Protein AF-A0A2X3L2Z0-F1 (afdb_monomer_lite)

Foldseek 3Di:
DQDPDPPDDGALPPPDPRVDDDPPPPCVPDPDDWDAQPDVVFHDLASAATPVNPDGTCPVVVCVVVVHQEDEFAEPALLTNRLNNLLVSLVVRGAYEYALQRHHHPCPDPCSNVVSVVVSVVSPYHYDHPVRVVVD

Radius of gyration: 15.12 Å; chains: 1; bounding box: 40×34×44 Å

Sequence (136 aa):
MDWHKPGGPDHCVQNSEGAKLHPLLKASGIDKIVYKGQNPAIDSYSAFFDNGHRQQTELDAWLHEQGIRSLVVLGLATDFCVKFTVLDALKLGYEVTVITDGCRGVNLRPQSSLEAFQEMAVEGATLMTFADFTCQ

InterPro domains:
  IPR000868 Isochorismatase-like domain [PF00857] (9-131)
  IPR036380 Isochorismatase-like superfamily [G3DSA:3.40.50.850] (2-134)
  IPR036380 Isochorismatase-like superfamily [SSF52499] (2-134)
  IPR052347 Isochorismatase Family Nicotinamidases [PTHR11080] (9-132)

Organism: NCBI:txid158822

Secondary structure (DSSP, 8-state):
-----TTPPP-S-TTSGGGSPPTTS-GGG-S--------TTS---SSSB-TTS--B-SHHHHHHHTT--EEEEEEE-IIIIIHHHHHHHHHTT-EEEEEEEEEE---SSTTHHHHHHHHHHHTTPEEE-HHHHHT-

pLDDT: mean 93.28, std 11.43, range [41.34, 98.94]

Structure (mmCIF, N/CA/C/O backbone):
data_AF-A0A2X3L2Z0-F1
#
_entry.id   AF-A0A2X3L2Z0-F1
#
loop_
_atom_site.group_PDB
_atom_site.id
_atom_site.type_symbol
_atom_site.label_atom_id
_atom_site.label_alt_id
_atom_site.label_comp_id
_atom_site.label_asym_id
_atom_site.label_entity_id
_atom_site.label_seq_id
_atom_site.pdbx_PDB_ins_code
_atom_site.Cartn_x
_atom_site.Cartn_y
_atom_site.Cartn_z
_atom_site.occupancy
_atom_site.B_iso_or_equiv
_atom_site.auth_seq_id
_atom_site.auth_comp_id
_atom_site.auth_asym_id
_atom_site.auth_atom_id
_atom_site.pdbx_PDB_model_num
ATOM 1 N N . MET A 1 1 ? 0.938 -9.178 -14.486 1.00 49.34 1 MET A N 1
ATOM 2 C CA . MET A 1 1 ? 1.669 -7.944 -14.776 1.00 49.34 1 MET A CA 1
ATOM 3 C C . MET A 1 1 ? 2.759 -8.289 -15.773 1.00 49.34 1 MET A C 1
ATOM 5 O O . MET A 1 1 ? 3.533 -9.181 -15.469 1.00 49.34 1 MET A O 1
ATOM 9 N N . ASP A 1 2 ? 2.808 -7.639 -16.933 1.00 41.34 2 ASP A N 1
ATOM 10 C CA . ASP A 1 2 ? 3.988 -7.694 -17.809 1.00 41.34 2 ASP A CA 1
ATOM 11 C C . ASP A 1 2 ? 4.785 -6.418 -17.562 1.00 41.34 2 ASP A C 1
ATOM 13 O O . ASP A 1 2 ? 4.578 -5.381 -18.189 1.00 41.34 2 ASP A O 1
ATOM 17 N N . TRP A 1 3 ? 5.650 -6.472 -16.557 1.00 46.50 3 TRP A N 1
ATOM 18 C CA . TRP A 1 3 ? 6.509 -5.360 -16.183 1.00 46.50 3 TRP A CA 1
ATOM 19 C C . TRP A 1 3 ? 7.668 -5.210 -17.173 1.00 46.50 3 TRP A C 1
ATOM 21 O O . TRP A 1 3 ? 8.753 -5.723 -16.948 1.00 46.50 3 TRP A O 1
ATOM 31 N N . HIS A 1 4 ? 7.470 -4.440 -18.243 1.00 46.62 4 HIS A N 1
ATOM 32 C CA . HIS A 1 4 ? 8.555 -3.994 -19.125 1.00 46.62 4 HIS A CA 1
ATOM 33 C C . HIS A 1 4 ? 9.040 -2.585 -18.741 1.00 46.62 4 HIS A C 1
ATOM 35 O O . HIS A 1 4 ? 8.990 -1.652 -19.544 1.00 46.62 4 HIS A O 1
ATOM 41 N N . LYS A 1 5 ? 9.550 -2.395 -17.513 1.00 51.28 5 LYS A N 1
ATOM 42 C CA . LYS A 1 5 ? 10.495 -1.280 -17.312 1.00 51.28 5 LYS A CA 1
ATOM 43 C C . LYS A 1 5 ? 11.787 -1.648 -18.041 1.00 51.28 5 LYS A C 1
ATOM 45 O O . LYS A 1 5 ? 12.258 -2.770 -17.853 1.00 51.28 5 LYS A O 1
ATOM 50 N N . PRO A 1 6 ? 12.430 -0.730 -18.778 1.00 44.69 6 PRO A N 1
ATOM 51 C CA . PRO A 1 6 ? 13.801 -0.956 -19.212 1.00 44.69 6 PRO A CA 1
ATOM 52 C C . PRO A 1 6 ? 14.679 -1.214 -17.972 1.00 44.69 6 PRO A C 1
ATOM 54 O O . PRO A 1 6 ? 14.912 -0.302 -17.179 1.00 44.69 6 PRO A O 1
ATOM 57 N N . GLY A 1 7 ? 15.115 -2.464 -17.776 1.00 61.03 7 GLY A N 1
ATOM 58 C CA . GLY A 1 7 ? 16.117 -2.852 -16.774 1.00 61.03 7 GLY A CA 1
ATOM 59 C C . GLY A 1 7 ? 15.639 -3.555 -15.492 1.00 61.03 7 GLY A C 1
ATOM 60 O O . GLY A 1 7 ? 16.485 -3.836 -14.648 1.00 61.03 7 GLY A O 1
ATOM 61 N N . GLY A 1 8 ? 14.346 -3.855 -15.312 1.00 66.88 8 GLY A N 1
ATOM 62 C CA . GLY A 1 8 ? 13.856 -4.694 -14.197 1.00 66.88 8 GLY A CA 1
ATOM 63 C C . GLY A 1 8 ? 13.513 -6.124 -14.647 1.00 66.88 8 GLY A C 1
ATOM 64 O O . GLY A 1 8 ? 13.214 -6.304 -15.825 1.00 66.88 8 GLY A O 1
ATOM 65 N N . PRO A 1 9 ? 13.550 -7.143 -13.764 1.00 83.38 9 PRO A N 1
ATOM 66 C CA . PRO A 1 9 ? 13.111 -8.489 -14.121 1.00 83.38 9 PRO A CA 1
ATOM 67 C C . PRO A 1 9 ? 11.582 -8.577 -14.210 1.00 83.38 9 PRO A C 1
ATOM 69 O O . PRO A 1 9 ? 10.863 -7.887 -13.473 1.00 83.38 9 PRO A O 1
ATOM 72 N N . ASP A 1 10 ? 11.099 -9.493 -15.047 1.00 87.75 10 ASP A N 1
ATOM 73 C CA . ASP A 1 10 ? 9.691 -9.881 -15.073 1.00 87.75 10 ASP A CA 1
ATOM 74 C C . ASP A 1 10 ? 9.242 -10.336 -13.681 1.00 87.75 10 ASP A C 1
ATOM 76 O O . ASP A 1 10 ? 9.918 -11.117 -13.003 1.00 87.75 10 ASP A O 1
ATOM 80 N N . HIS A 1 11 ? 8.084 -9.851 -13.240 1.00 88.38 11 HIS A N 1
ATOM 81 C CA . HIS A 1 11 ? 7.523 -10.214 -11.946 1.00 88.38 11 HIS A CA 1
ATOM 82 C C . HIS A 1 11 ? 6.001 -10.154 -11.959 1.00 88.38 11 HIS A C 1
ATOM 84 O O . HIS A 1 11 ? 5.391 -9.337 -12.646 1.00 88.38 11 HIS A O 1
ATOM 90 N N . CYS A 1 12 ? 5.382 -11.030 -11.161 1.00 92.38 12 CYS A N 1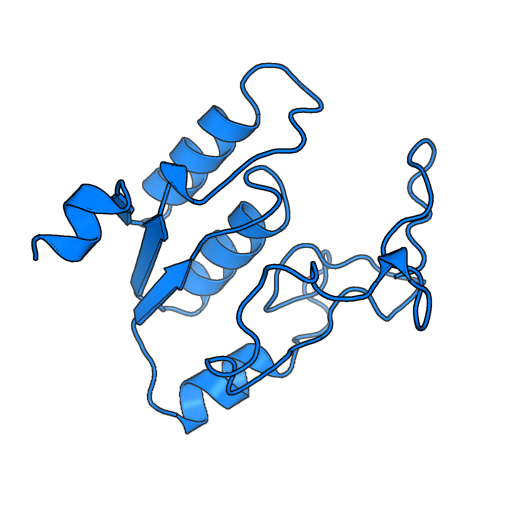
ATOM 91 C CA . CYS A 1 12 ? 3.927 -11.147 -11.053 1.00 92.38 12 CYS A CA 1
ATOM 92 C C . CYS A 1 12 ? 3.224 -11.317 -12.417 1.00 92.38 12 CYS A C 1
ATOM 94 O O . CYS A 1 12 ? 2.117 -10.802 -12.620 1.00 92.38 12 CYS A O 1
ATOM 96 N N . VAL A 1 13 ? 3.858 -12.030 -13.356 1.00 92.69 13 VAL A N 1
ATOM 97 C CA . VAL A 1 13 ? 3.292 -12.360 -14.676 1.00 92.69 13 VAL A CA 1
ATOM 98 C C . VAL A 1 13 ? 1.966 -13.089 -14.493 1.00 92.69 13 VAL A C 1
ATOM 100 O O . VAL A 1 13 ? 1.848 -13.958 -13.626 1.00 92.69 13 VAL A O 1
ATOM 103 N N . GLN A 1 14 ? 0.944 -12.705 -15.262 1.00 90.38 14 GLN A N 1
ATOM 104 C CA . GLN A 1 14 ? -0.403 -13.256 -15.084 1.00 90.38 14 GLN A CA 1
ATOM 105 C C . GLN A 1 14 ? -0.377 -14.788 -15.184 1.00 90.38 14 GLN A C 1
ATOM 107 O O . GLN A 1 14 ? 0.287 -15.346 -16.052 1.00 90.38 14 GLN A O 1
ATOM 112 N N . ASN A 1 15 ? -1.091 -15.463 -14.278 1.00 91.62 15 ASN A N 1
ATOM 113 C CA . ASN A 1 15 ? -1.176 -16.928 -14.199 1.00 91.62 15 ASN A CA 1
ATOM 114 C C . ASN A 1 15 ? 0.157 -17.664 -13.936 1.00 91.62 15 ASN A C 1
ATOM 116 O O . ASN A 1 15 ? 0.213 -18.884 -14.070 1.00 91.62 15 ASN A O 1
ATOM 120 N N . SER A 1 16 ? 1.219 -16.958 -13.534 1.00 94.94 16 SER A N 1
ATOM 121 C CA . SER A 1 16 ? 2.490 -17.570 -13.126 1.00 94.94 16 SER A CA 1
ATOM 122 C C . SER A 1 16 ? 2.536 -17.869 -11.622 1.00 94.94 16 SER A C 1
ATOM 124 O O . SER A 1 16 ? 1.816 -17.257 -10.830 1.00 94.94 16 SER A O 1
ATOM 126 N N . GLU A 1 17 ? 3.444 -18.757 -11.197 1.00 94.38 17 GLU A N 1
ATOM 127 C CA . GLU A 1 17 ? 3.732 -18.976 -9.768 1.00 94.38 17 GLU A CA 1
ATOM 128 C C . GLU A 1 17 ? 4.118 -17.673 -9.053 1.00 94.38 17 GLU A C 1
ATOM 130 O O . GLU A 1 17 ? 3.670 -17.424 -7.937 1.00 94.38 17 GLU A O 1
ATOM 135 N N . GLY A 1 18 ? 4.881 -16.799 -9.721 1.00 92.50 18 GLY A N 1
ATOM 136 C CA . GLY A 1 18 ? 5.322 -15.518 -9.166 1.00 92.50 18 GLY A CA 1
ATOM 137 C C . GLY A 1 18 ? 4.206 -14.487 -8.960 1.00 92.50 18 GLY A C 1
ATOM 138 O O . GLY A 1 18 ? 4.464 -13.451 -8.357 1.00 92.50 18 GLY A O 1
ATOM 139 N N . ALA A 1 19 ? 2.989 -14.738 -9.455 1.00 94.56 19 ALA A N 1
ATOM 140 C CA . ALA A 1 19 ? 1.819 -13.888 -9.222 1.00 94.56 19 ALA A CA 1
ATOM 141 C C . ALA A 1 19 ? 0.916 -14.378 -8.081 1.00 94.56 19 ALA A C 1
ATOM 143 O O . ALA A 1 19 ? -0.041 -13.689 -7.723 1.00 94.56 19 ALA A O 1
ATOM 144 N N . LYS A 1 20 ? 1.178 -15.562 -7.517 1.00 95.38 20 LYS A N 1
ATOM 145 C CA . LYS A 1 20 ? 0.393 -16.083 -6.395 1.00 95.38 20 LYS A CA 1
ATOM 146 C C . LYS A 1 20 ? 0.726 -15.324 -5.112 1.00 95.38 20 LYS A C 1
ATOM 148 O O . LYS A 1 20 ? 1.857 -14.892 -4.897 1.00 95.38 20 LYS A O 1
ATOM 153 N N . LEU A 1 21 ? -0.263 -15.211 -4.226 1.00 95.69 21 LEU A N 1
ATOM 154 C CA . LEU A 1 21 ? -0.030 -14.750 -2.859 1.00 95.69 21 LEU A CA 1
ATOM 155 C C . LEU A 1 21 ? 0.949 -15.699 -2.156 1.00 95.69 21 LEU A C 1
ATOM 157 O O . LEU A 1 21 ? 0.923 -16.911 -2.378 1.00 95.69 21 LEU A O 1
ATOM 161 N N . HIS A 1 22 ? 1.812 -15.147 -1.301 1.00 95.62 22 HIS A N 1
ATOM 162 C CA . HIS A 1 22 ? 2.792 -15.944 -0.569 1.00 95.62 22 HIS A CA 1
ATOM 163 C C . HIS A 1 22 ? 2.083 -17.027 0.271 1.00 95.62 22 HIS A C 1
ATOM 165 O O . HIS A 1 22 ? 1.124 -16.699 0.969 1.00 95.62 22 HIS A O 1
ATOM 171 N N . PRO A 1 23 ? 2.549 -18.292 0.288 1.00 94.88 23 PRO A N 1
ATOM 172 C CA . PRO A 1 23 ? 1.822 -19.410 0.907 1.00 94.88 23 PRO A CA 1
ATOM 173 C C . PRO A 1 23 ? 1.623 -19.286 2.426 1.00 94.88 23 PRO A C 1
ATOM 175 O O . PRO A 1 23 ? 0.764 -19.955 2.990 1.00 94.88 23 PRO A O 1
ATOM 178 N N . LEU A 1 24 ? 2.407 -18.436 3.098 1.00 96.00 24 LEU A N 1
ATOM 179 C CA . LEU A 1 24 ? 2.238 -18.142 4.529 1.00 96.00 24 LEU A CA 1
ATOM 180 C C . LEU A 1 24 ? 1.185 -17.061 4.822 1.00 96.00 24 LEU A C 1
ATOM 182 O O . LEU A 1 24 ? 0.850 -16.845 5.987 1.00 96.00 24 LEU A O 1
ATOM 186 N N . LEU A 1 25 ? 0.666 -16.370 3.802 1.00 95.00 25 LEU A N 1
ATOM 187 C CA . LEU A 1 25 ? -0.436 -15.433 3.984 1.00 95.00 25 LEU A CA 1
ATOM 188 C C . LEU A 1 25 ? -1.715 -16.223 4.281 1.00 95.00 25 LEU A C 1
ATOM 190 O O . LEU A 1 25 ? -2.132 -17.079 3.501 1.00 95.00 25 LEU A O 1
ATOM 194 N N . LYS A 1 26 ? -2.359 -15.929 5.412 1.00 93.94 26 LYS A N 1
ATOM 195 C CA . LYS A 1 26 ? -3.617 -16.575 5.800 1.00 93.94 26 LYS A CA 1
ATOM 196 C C . LYS A 1 26 ? -4.769 -16.042 4.945 1.00 93.94 26 LYS A C 1
ATOM 198 O O . LYS A 1 26 ? -5.394 -15.047 5.291 1.00 93.94 26 LYS A O 1
ATOM 203 N N . ALA A 1 27 ? -5.065 -16.731 3.846 1.00 89.75 27 ALA A N 1
ATOM 204 C CA . ALA A 1 27 ? -6.087 -16.310 2.886 1.00 89.75 27 ALA A CA 1
ATOM 205 C C . ALA A 1 27 ? -7.525 -16.300 3.442 1.00 89.75 27 ALA A C 1
ATOM 207 O O . ALA A 1 27 ? -8.391 -15.650 2.873 1.00 89.75 27 ALA A O 1
ATOM 208 N N . SER A 1 28 ? -7.789 -16.983 4.561 1.00 93.75 28 SER A N 1
ATOM 209 C CA . SER A 1 28 ? -9.126 -17.069 5.168 1.00 93.75 28 SER A CA 1
ATOM 210 C C . SER A 1 28 ? -9.684 -15.734 5.670 1.00 93.75 28 SER A C 1
ATOM 212 O O . SER A 1 28 ? -10.874 -15.657 5.936 1.00 93.75 28 SER A O 1
ATOM 214 N N . GLY A 1 29 ? -8.833 -14.721 5.859 1.00 92.44 29 GLY A N 1
ATOM 215 C CA . GLY A 1 29 ? -9.239 -13.372 6.265 1.00 92.44 29 GLY A CA 1
ATOM 216 C C . GLY A 1 29 ? -9.340 -12.380 5.105 1.00 92.44 29 GLY A C 1
ATOM 217 O O . GLY A 1 29 ? -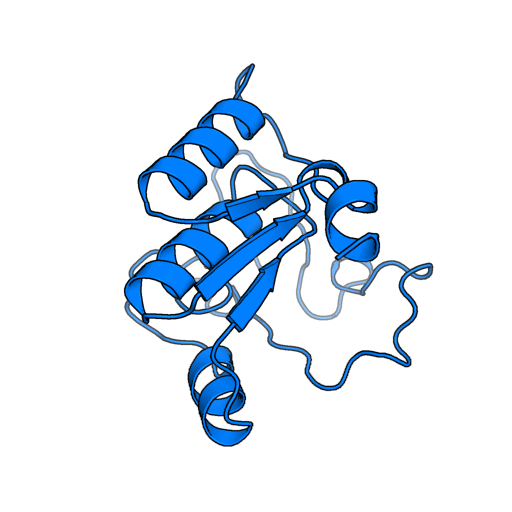9.324 -11.182 5.353 1.00 92.44 29 GLY A O 1
ATOM 218 N N . ILE A 1 30 ? -9.339 -12.853 3.854 1.00 96.81 30 ILE A N 1
ATOM 219 C CA . ILE A 1 30 ? -9.407 -12.001 2.662 1.00 96.81 30 ILE A CA 1
ATOM 220 C C . ILE A 1 30 ? -10.829 -12.038 2.103 1.00 96.81 30 ILE A C 1
ATOM 222 O O . ILE A 1 30 ? -11.238 -13.044 1.527 1.00 96.81 30 ILE A O 1
ATOM 226 N N . ASP A 1 31 ? -11.545 -10.920 2.205 1.00 96.94 31 ASP A N 1
ATOM 227 C CA . ASP A 1 31 ? -12.883 -10.769 1.614 1.00 96.94 31 ASP A CA 1
ATOM 228 C C . ASP A 1 31 ? -12.830 -10.406 0.124 1.00 96.94 31 ASP A C 1
ATOM 230 O O . ASP A 1 31 ? -13.689 -10.802 -0.667 1.00 96.94 31 ASP A O 1
ATOM 234 N N . LYS A 1 32 ? -11.803 -9.648 -0.281 1.00 97.12 32 LYS A N 1
ATOM 235 C CA . LYS A 1 32 ? -11.658 -9.127 -1.641 1.00 97.12 32 LYS A CA 1
ATOM 236 C C . LYS A 1 32 ? -10.202 -9.157 -2.091 1.00 97.12 32 LYS A C 1
ATOM 238 O O . LYS A 1 32 ? -9.300 -8.721 -1.382 1.00 97.12 32 LYS A O 1
ATOM 243 N N . ILE A 1 33 ? -9.994 -9.631 -3.318 1.00 97.12 33 ILE A N 1
ATOM 244 C CA . ILE A 1 33 ? -8.741 -9.486 -4.060 1.00 97.12 33 ILE A CA 1
ATOM 245 C C . ILE A 1 33 ? -9.010 -8.524 -5.213 1.00 97.12 33 ILE A C 1
ATOM 247 O O . ILE A 1 33 ? -9.949 -8.736 -5.981 1.00 97.12 33 ILE A O 1
ATOM 251 N N . VAL A 1 34 ? -8.185 -7.484 -5.317 1.00 96.94 34 VAL A N 1
ATOM 252 C CA . VAL A 1 34 ? -8.178 -6.529 -6.431 1.00 96.94 34 VAL A CA 1
ATOM 253 C C . VAL A 1 34 ? -6.880 -6.713 -7.200 1.00 96.94 34 VAL A C 1
ATOM 255 O O . VAL A 1 34 ? -5.793 -6.715 -6.616 1.00 96.94 34 VAL A O 1
ATOM 258 N N . TYR A 1 35 ? -6.988 -6.882 -8.514 1.00 96.06 35 TYR A N 1
ATOM 259 C CA . TYR A 1 35 ? -5.831 -6.988 -9.395 1.00 96.06 35 TYR A CA 1
ATOM 260 C C . TYR A 1 35 ? -5.544 -5.632 -10.038 1.00 96.06 35 TYR A C 1
ATOM 262 O O . TYR A 1 35 ? -6.447 -4.921 -10.459 1.00 96.06 35 TYR A O 1
ATOM 270 N N . LYS A 1 36 ? -4.261 -5.287 -10.148 1.00 95.19 36 LYS A N 1
ATOM 271 C CA . LYS A 1 36 ? -3.788 -4.043 -10.768 1.00 95.19 36 LYS A CA 1
ATOM 272 C C . LYS A 1 36 ? -2.677 -4.325 -11.778 1.00 95.19 36 LYS A C 1
ATOM 274 O O . LYS A 1 36 ? -2.113 -5.422 -11.791 1.00 95.19 36 LYS A O 1
ATOM 279 N N . GLY A 1 37 ? -2.362 -3.351 -12.633 1.00 91.69 37 GLY A N 1
ATOM 280 C CA . GLY A 1 37 ? -1.289 -3.483 -13.632 1.00 91.69 37 GLY A CA 1
ATOM 281 C C . GLY A 1 37 ? -1.575 -4.569 -14.678 1.00 91.69 37 GLY A C 1
ATOM 282 O O . GLY A 1 37 ? -0.696 -5.358 -15.034 1.00 91.69 37 GLY A O 1
ATOM 283 N N . GLN A 1 38 ? -2.837 -4.673 -15.108 1.00 88.81 38 GLN A N 1
ATOM 284 C CA . GLN A 1 38 ? -3.277 -5.657 -16.105 1.00 88.81 38 GLN A CA 1
ATOM 285 C C . GLN A 1 38 ? -3.196 -5.136 -17.545 1.00 88.81 38 GLN A C 1
ATOM 287 O O . GLN A 1 38 ? -3.173 -5.941 -18.470 1.00 88.81 38 GLN A O 1
ATOM 292 N N . ASN A 1 39 ? -3.138 -3.816 -17.739 1.00 88.75 39 ASN A N 1
ATOM 293 C CA . ASN A 1 39 ? -2.976 -3.209 -19.055 1.00 88.75 39 ASN A CA 1
ATOM 294 C C . ASN A 1 39 ? -1.477 -3.144 -19.418 1.00 88.75 39 ASN A C 1
ATOM 296 O O . ASN A 1 39 ? -0.733 -2.453 -18.729 1.00 88.75 39 ASN A O 1
ATOM 300 N N . PRO A 1 40 ? -1.011 -3.793 -20.499 1.00 86.19 40 PRO A N 1
ATOM 301 C CA . PRO A 1 40 ? 0.405 -3.768 -20.875 1.00 86.19 40 PRO A CA 1
ATOM 302 C C . PRO A 1 40 ? 0.908 -2.378 -21.303 1.00 86.19 40 PRO A C 1
ATOM 304 O O . PRO A 1 40 ? 2.110 -2.136 -21.305 1.00 86.19 40 PRO A O 1
ATOM 307 N N . ALA A 1 41 ? 0.013 -1.453 -21.665 1.00 88.00 41 ALA A N 1
ATOM 308 C CA . ALA A 1 41 ? 0.384 -0.102 -22.085 1.00 88.00 41 ALA A CA 1
ATOM 309 C C . ALA A 1 41 ? 0.605 0.872 -20.914 1.00 88.00 41 ALA A C 1
ATOM 311 O O . ALA A 1 41 ? 1.122 1.970 -21.131 1.00 88.00 41 ALA A O 1
ATOM 312 N N . ILE A 1 42 ? 0.183 0.519 -19.693 1.00 87.12 42 ILE A N 1
ATOM 313 C CA . ILE A 1 42 ? 0.298 1.396 -18.526 1.00 87.12 42 ILE A CA 1
ATOM 314 C C . ILE A 1 42 ? 0.416 0.603 -17.226 1.00 87.12 42 ILE A C 1
ATOM 316 O O . ILE A 1 42 ? -0.380 -0.281 -16.924 1.00 87.12 42 ILE A O 1
ATOM 320 N N . ASP A 1 43 ? 1.418 0.958 -16.434 1.00 88.31 43 ASP A N 1
ATOM 321 C CA . ASP A 1 43 ? 1.656 0.345 -15.133 1.00 88.31 43 ASP A CA 1
ATOM 322 C C . ASP A 1 43 ? 0.745 0.945 -14.042 1.00 88.31 43 ASP A C 1
ATOM 324 O O . ASP A 1 43 ? 0.142 2.004 -14.225 1.00 88.31 43 ASP A O 1
ATOM 328 N N . SER A 1 44 ? 0.634 0.266 -12.903 1.00 93.00 44 SER A N 1
ATOM 329 C CA . SER A 1 44 ? -0.204 0.660 -11.770 1.00 93.00 44 SER A CA 1
ATOM 330 C C . SER A 1 44 ? 0.449 0.245 -10.451 1.00 93.00 44 SER A C 1
ATOM 332 O O . SER A 1 44 ? 0.461 -0.931 -10.062 1.00 93.00 44 SER A O 1
ATOM 334 N N . TYR A 1 45 ? 1.006 1.225 -9.740 1.00 95.69 45 TYR A N 1
ATOM 335 C CA . TYR A 1 45 ? 1.500 1.035 -8.377 1.00 95.69 45 TYR A CA 1
ATOM 336 C C . TYR A 1 45 ? 0.366 1.075 -7.361 1.00 95.69 45 TYR A C 1
ATOM 338 O O . TYR A 1 45 ? 0.296 0.195 -6.504 1.00 95.69 45 TYR A O 1
ATOM 346 N N . SER A 1 46 ? -0.496 2.085 -7.465 1.00 98.25 46 SER A N 1
ATOM 347 C CA . SER A 1 46 ? -1.641 2.278 -6.581 1.00 98.25 46 SER A CA 1
ATOM 348 C C . SER A 1 46 ? -2.656 1.153 -6.745 1.00 98.25 46 SER A C 1
ATOM 350 O O . SER A 1 46 ? -2.905 0.682 -7.852 1.00 98.25 46 SER A O 1
ATOM 352 N N . ALA A 1 47 ? -3.267 0.723 -5.644 1.00 98.38 47 ALA A N 1
ATOM 353 C CA . ALA A 1 47 ? -4.406 -0.184 -5.694 1.00 98.38 47 ALA A CA 1
ATOM 354 C C . ALA A 1 47 ? -5.689 0.500 -6.194 1.00 98.38 47 ALA A C 1
ATOM 356 O O . ALA A 1 47 ? -6.642 -0.211 -6.491 1.00 98.38 47 ALA A O 1
ATOM 357 N N . PHE A 1 48 ? -5.714 1.834 -6.307 1.00 98.56 48 PHE A N 1
ATOM 358 C CA . PHE A 1 48 ? -6.876 2.608 -6.751 1.00 98.56 48 PHE A CA 1
ATOM 359 C C . PHE A 1 48 ? -6.815 2.994 -8.227 1.00 98.56 48 PHE A C 1
ATOM 361 O O . PHE A 1 48 ? -7.834 2.920 -8.905 1.00 98.56 48 PHE A O 1
ATOM 368 N N . PHE A 1 49 ? -5.644 3.378 -8.739 1.00 97.94 49 PHE A N 1
ATOM 369 C CA . PHE A 1 49 ? -5.499 3.900 -10.100 1.00 97.94 49 PHE A CA 1
ATOM 370 C C . PHE A 1 49 ? -4.284 3.321 -10.832 1.00 97.94 49 PHE A C 1
ATOM 372 O O . PHE A 1 49 ? -3.308 2.855 -10.234 1.00 97.94 49 PHE A O 1
ATOM 379 N N . ASP A 1 50 ? -4.317 3.379 -12.163 1.00 96.12 50 ASP A N 1
ATOM 380 C CA . ASP A 1 50 ? -3.091 3.278 -12.954 1.00 96.12 50 ASP A CA 1
ATOM 381 C C . ASP A 1 50 ? -2.189 4.514 -12.776 1.00 96.12 50 ASP A C 1
ATOM 383 O O . ASP A 1 50 ? -2.621 5.569 -12.316 1.00 96.12 50 ASP A O 1
ATOM 387 N N . ASN A 1 51 ? -0.910 4.400 -13.144 1.00 93.75 51 ASN A N 1
ATOM 388 C CA . ASN A 1 51 ? 0.091 5.452 -12.924 1.00 93.75 51 ASN A CA 1
ATOM 389 C C . ASN A 1 51 ? -0.192 6.746 -13.712 1.00 93.75 51 ASN A C 1
ATOM 391 O O . ASN A 1 51 ? 0.454 7.764 -13.473 1.00 93.75 51 ASN A O 1
ATOM 395 N N . GLY A 1 52 ? -1.107 6.707 -14.684 1.00 94.19 52 GLY A N 1
ATOM 396 C CA . GLY A 1 52 ? -1.557 7.879 -15.430 1.00 94.19 52 GLY A CA 1
ATOM 397 C C . GLY A 1 52 ? -2.885 8.435 -14.928 1.00 94.19 52 GLY A C 1
ATOM 398 O O . GLY A 1 52 ? -3.388 9.365 -15.557 1.00 94.19 52 GLY A O 1
ATOM 399 N N . HIS A 1 53 ? -3.457 7.858 -13.865 1.00 94.94 53 HIS A N 1
ATOM 400 C CA . HIS A 1 53 ? -4.798 8.145 -13.360 1.00 94.94 53 HIS A CA 1
ATOM 401 C C . HIS A 1 53 ? -5.874 8.103 -14.459 1.00 94.94 53 HIS A C 1
ATOM 403 O O . HIS A 1 53 ? -6.818 8.890 -14.456 1.00 94.94 53 HIS A O 1
ATOM 409 N N . ARG A 1 54 ? -5.718 7.207 -15.443 1.00 93.44 54 ARG A N 1
ATOM 410 C CA . ARG A 1 54 ? -6.642 7.077 -16.584 1.00 93.44 54 ARG A CA 1
ATOM 411 C C . ARG A 1 54 ? -7.737 6.062 -16.312 1.00 93.44 54 ARG A C 1
ATOM 413 O O . ARG A 1 54 ? -8.838 6.194 -16.838 1.00 93.44 54 ARG A O 1
ATOM 420 N N . GLN A 1 55 ? -7.416 5.045 -15.524 1.00 93.25 55 GLN A N 1
ATOM 421 C CA . GLN A 1 55 ? -8.341 4.006 -15.111 1.00 93.25 55 GLN A CA 1
ATOM 422 C C . GLN A 1 55 ? -8.263 3.809 -13.604 1.00 93.25 55 GLN A C 1
ATOM 424 O O . GLN A 1 55 ? -7.178 3.796 -13.016 1.00 93.25 55 GLN A O 1
ATOM 429 N N . GLN A 1 56 ? -9.439 3.641 -13.013 1.00 96.25 56 GLN A N 1
ATOM 430 C CA . GLN A 1 56 ? -9.631 3.286 -11.617 1.00 96.25 56 GLN A CA 1
ATOM 431 C C . GLN A 1 56 ? -9.874 1.776 -11.515 1.00 96.25 56 GLN A C 1
ATOM 433 O O . GLN A 1 56 ? -10.505 1.187 -12.396 1.00 96.25 56 GLN A O 1
ATOM 438 N N . THR A 1 57 ? -9.361 1.146 -10.464 1.00 97.75 57 THR A N 1
ATOM 439 C CA . THR A 1 57 ? -9.706 -0.236 -10.111 1.00 97.75 57 THR A CA 1
ATOM 440 C C . THR A 1 57 ? -11.087 -0.283 -9.453 1.00 97.75 57 THR A C 1
ATOM 442 O O . THR A 1 57 ? -11.694 0.739 -9.137 1.00 97.75 57 THR A O 1
ATOM 445 N N . GLU A 1 58 ? -11.586 -1.481 -9.175 1.00 97.69 58 GLU A N 1
ATOM 446 C CA . GLU A 1 58 ? -12.833 -1.672 -8.439 1.00 97.69 58 GLU A CA 1
ATOM 447 C C . GLU A 1 58 ? -12.728 -1.413 -6.924 1.00 97.69 58 GLU A C 1
ATOM 449 O O . GLU A 1 58 ? -13.740 -1.510 -6.231 1.00 97.69 58 GLU A O 1
ATOM 454 N N . LEU A 1 59 ? -11.531 -1.125 -6.387 1.00 98.56 59 LEU A N 1
ATOM 455 C CA . LEU A 1 59 ? -11.307 -1.053 -4.939 1.00 98.56 59 LEU A CA 1
ATOM 456 C C . LEU A 1 59 ? -12.141 0.047 -4.276 1.00 98.56 59 LEU A C 1
ATOM 458 O O . LEU A 1 59 ? -12.792 -0.212 -3.270 1.00 98.56 59 LEU A O 1
ATOM 462 N N . ASP A 1 60 ? -12.134 1.251 -4.845 1.00 98.50 60 ASP A N 1
ATOM 463 C CA . ASP A 1 60 ? -12.835 2.408 -4.279 1.00 98.50 60 ASP A CA 1
ATOM 464 C C . ASP A 1 60 ? -14.345 2.176 -4.198 1.00 98.50 60 ASP A C 1
ATOM 466 O O . ASP A 1 60 ? -14.949 2.289 -3.134 1.00 98.50 60 ASP A O 1
ATOM 470 N N . ALA A 1 61 ? -14.942 1.757 -5.317 1.00 98.44 61 ALA A N 1
ATOM 471 C CA . ALA A 1 61 ? -16.363 1.445 -5.387 1.00 98.44 61 ALA A CA 1
ATOM 472 C C . ALA A 1 61 ? -16.742 0.365 -4.364 1.00 98.44 61 ALA A C 1
ATOM 474 O O . ALA A 1 61 ? -17.716 0.523 -3.631 1.00 98.44 61 ALA A O 1
ATOM 475 N N . TRP A 1 62 ? -15.931 -0.691 -4.257 1.00 98.62 62 TRP A N 1
ATOM 476 C CA . TRP A 1 62 ? -16.170 -1.764 -3.298 1.00 98.62 62 TRP A CA 1
ATOM 477 C C . TRP A 1 62 ? -16.087 -1.276 -1.843 1.00 98.62 62 TRP A C 1
ATOM 479 O O . TRP A 1 62 ? -16.975 -1.583 -1.051 1.00 98.62 62 TRP A O 1
ATOM 489 N N . LEU A 1 63 ? -15.072 -0.480 -1.481 1.00 98.62 63 LEU A N 1
ATOM 490 C CA . LEU A 1 63 ? -14.933 0.090 -0.133 1.00 98.62 63 LEU A CA 1
ATOM 491 C C . LEU A 1 63 ? -16.118 1.000 0.226 1.00 98.62 63 LEU A C 1
ATOM 493 O O . LEU A 1 63 ? -16.664 0.892 1.328 1.00 98.62 63 LEU A O 1
ATOM 497 N N . HIS A 1 64 ? -16.557 1.840 -0.716 1.00 98.19 64 HIS A N 1
ATOM 498 C CA . HIS A 1 64 ? -17.735 2.692 -0.559 1.00 98.19 64 HIS A CA 1
ATOM 499 C C . HIS A 1 64 ? -19.021 1.883 -0.355 1.00 98.19 64 HIS A C 1
ATOM 501 O O . HIS A 1 64 ? -19.811 2.212 0.532 1.00 98.19 64 HIS A O 1
ATOM 507 N N . GLU A 1 65 ? -19.222 0.810 -1.124 1.00 98.44 65 GLU A N 1
ATOM 508 C CA . GLU A 1 65 ? -20.356 -0.109 -0.956 1.00 98.44 65 GLU A CA 1
ATOM 509 C C . GLU A 1 65 ? -20.357 -0.787 0.422 1.00 98.44 65 GLU A C 1
ATOM 511 O O . GLU A 1 65 ? -21.425 -1.013 0.991 1.00 98.44 65 GLU A O 1
ATOM 516 N N . GLN A 1 66 ? -19.178 -1.064 0.990 1.00 98.44 66 GLN A N 1
ATOM 517 C CA . GLN A 1 66 ? -19.041 -1.595 2.351 1.00 98.44 66 GLN A CA 1
ATOM 518 C C . GLN A 1 66 ? -19.155 -0.518 3.449 1.00 98.44 66 GLN A C 1
ATOM 520 O O . GLN A 1 66 ? -19.128 -0.843 4.635 1.00 98.44 66 GLN A O 1
ATOM 525 N N . GLY A 1 67 ? -19.270 0.766 3.091 1.00 98.31 67 GLY A N 1
ATOM 526 C CA . GLY A 1 67 ? -19.304 1.874 4.049 1.00 98.31 67 GLY A CA 1
ATOM 527 C C . GLY A 1 67 ? -17.977 2.111 4.782 1.00 98.31 67 GLY A C 1
ATOM 528 O O . GLY A 1 67 ? -17.974 2.731 5.849 1.00 98.31 67 GLY A O 1
ATOM 529 N N . ILE A 1 68 ? -16.860 1.625 4.233 1.00 98.69 68 ILE A N 1
ATOM 530 C CA . ILE A 1 68 ? -15.524 1.757 4.823 1.00 98.69 68 ILE A CA 1
ATOM 531 C C . ILE A 1 68 ? -15.001 3.178 4.589 1.00 98.69 68 ILE A C 1
ATOM 533 O O . ILE A 1 68 ? -15.105 3.714 3.489 1.00 98.69 68 ILE A O 1
ATOM 537 N N . ARG A 1 69 ? -14.437 3.794 5.635 1.00 98.25 69 ARG A N 1
ATOM 538 C CA . ARG A 1 69 ? -13.922 5.182 5.605 1.00 98.25 69 ARG A CA 1
ATOM 539 C C . ARG A 1 69 ? -12.473 5.312 6.066 1.00 98.25 69 ARG A C 1
ATOM 541 O O . ARG A 1 69 ? -11.814 6.291 5.730 1.00 98.25 69 ARG A O 1
ATOM 548 N N . SER A 1 70 ? -11.990 4.317 6.803 1.00 98.50 70 SER A N 1
ATOM 549 C CA . SER A 1 70 ? -10.648 4.299 7.373 1.00 98.50 70 SER A CA 1
ATOM 550 C C . SER A 1 70 ? -9.926 3.038 6.906 1.00 98.50 70 SER A C 1
ATOM 552 O O . SER A 1 70 ? -10.498 1.945 6.918 1.00 98.50 70 SER A O 1
ATOM 554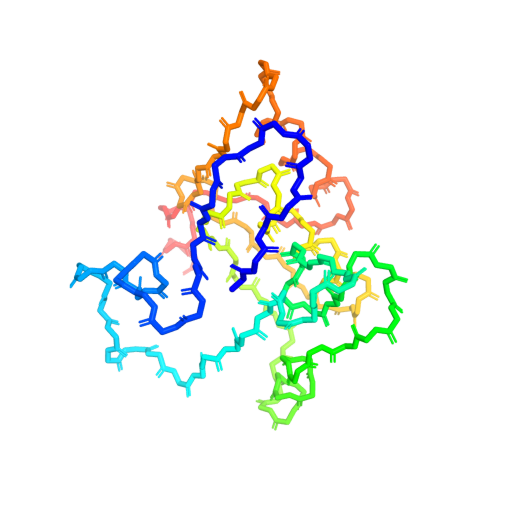 N N . LEU A 1 71 ? -8.681 3.192 6.468 1.00 98.81 71 LEU A N 1
ATOM 555 C CA . LEU A 1 71 ? -7.856 2.142 5.888 1.00 98.81 71 LEU A CA 1
ATOM 556 C C . LEU A 1 71 ? -6.600 1.939 6.728 1.00 98.81 71 LEU A C 1
ATOM 558 O O . LEU A 1 71 ? -5.895 2.889 7.064 1.00 98.81 71 LEU A O 1
ATOM 562 N N . VAL A 1 72 ? -6.285 0.677 7.005 1.00 98.62 72 VAL A N 1
ATOM 563 C CA . VAL A 1 72 ? -4.997 0.274 7.569 1.00 98.62 72 VAL A CA 1
ATOM 564 C C . VAL A 1 72 ? -4.189 -0.382 6.459 1.00 98.62 72 VAL A C 1
ATOM 566 O O . VAL A 1 72 ? -4.624 -1.374 5.875 1.00 98.62 72 VAL A O 1
ATOM 569 N N . VAL A 1 73 ? -3.023 0.179 6.144 1.00 98.81 73 VAL A N 1
ATOM 570 C CA . VAL A 1 73 ? -2.212 -0.228 4.993 1.00 98.81 73 VAL A CA 1
ATOM 571 C C . VAL A 1 73 ? -0.866 -0.783 5.450 1.00 98.81 73 VAL A C 1
ATOM 573 O O . VAL A 1 73 ? -0.165 -0.186 6.268 1.00 98.81 73 VAL A O 1
ATOM 576 N N . LEU A 1 74 ? -0.493 -1.933 4.888 1.00 98.50 74 LEU A N 1
ATOM 577 C CA . LEU A 1 74 ? 0.811 -2.566 5.049 1.00 98.50 74 LEU A CA 1
ATOM 578 C C . LEU A 1 74 ? 1.153 -3.448 3.844 1.00 98.50 74 LEU A C 1
ATOM 580 O O . LEU A 1 74 ? 0.284 -3.757 3.029 1.00 98.50 74 LEU A O 1
ATOM 584 N N . GLY A 1 75 ? 2.410 -3.882 3.736 1.00 98.00 75 GLY A N 1
ATOM 585 C CA . GLY A 1 75 ? 2.84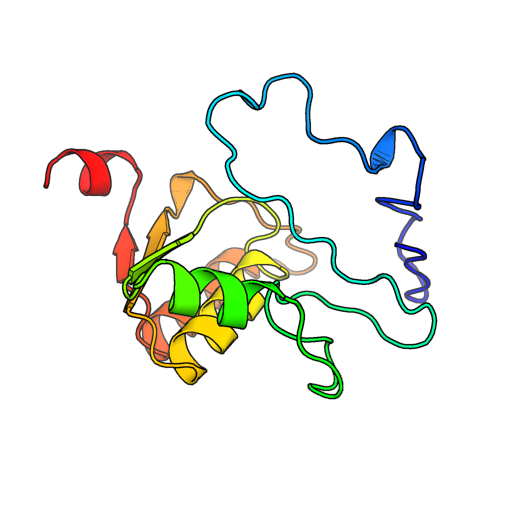8 -4.825 2.707 1.00 98.00 75 GLY A CA 1
ATOM 586 C C . GLY A 1 75 ? 4.028 -4.334 1.873 1.00 98.00 75 GLY A C 1
ATOM 587 O O . GLY A 1 75 ? 4.980 -3.745 2.387 1.00 98.00 75 GLY A O 1
ATOM 588 N N . LEU A 1 76 ? 4.008 -4.652 0.574 1.00 97.75 76 LEU A N 1
ATOM 589 C CA . LEU A 1 76 ? 5.146 -4.468 -0.327 1.00 97.75 76 LEU A CA 1
ATOM 590 C C . LEU A 1 76 ? 4.742 -3.718 -1.608 1.00 97.75 76 LEU A C 1
ATOM 592 O O . LEU A 1 76 ? 3.680 -3.968 -2.165 1.00 97.75 76 LEU A O 1
ATOM 596 N N . ALA A 1 77 ? 5.569 -2.836 -2.164 1.00 97.25 77 ALA A N 1
ATOM 597 C CA . ALA A 1 77 ? 6.773 -2.257 -1.570 1.00 97.25 77 ALA A CA 1
ATOM 598 C C . ALA A 1 77 ? 6.472 -0.882 -0.956 1.00 97.25 77 ALA A C 1
ATOM 600 O O . ALA A 1 77 ? 5.699 -0.121 -1.546 1.00 97.25 77 ALA A O 1
ATOM 601 N N . THR A 1 78 ? 7.105 -0.557 0.179 1.00 98.56 78 THR A N 1
ATOM 602 C CA . THR A 1 78 ? 6.945 0.728 0.890 1.00 98.56 78 THR A CA 1
ATOM 603 C C . THR A 1 78 ? 7.061 1.931 -0.045 1.00 98.56 78 THR A C 1
ATOM 605 O O . THR A 1 78 ? 6.181 2.778 -0.083 1.00 98.56 78 THR A O 1
ATOM 608 N N . ASP A 1 79 ? 8.129 1.972 -0.838 1.00 97.69 79 ASP A N 1
ATOM 609 C CA . ASP A 1 79 ? 8.524 3.059 -1.739 1.00 97.69 79 ASP A CA 1
ATOM 610 C C . ASP A 1 79 ? 7.804 3.053 -3.100 1.00 97.69 79 ASP A C 1
ATOM 612 O O . ASP A 1 79 ? 8.042 3.931 -3.930 1.00 97.69 79 ASP A O 1
ATOM 616 N N . PHE A 1 80 ? 6.890 2.101 -3.314 1.00 96.75 80 PHE A N 1
ATOM 617 C CA . PHE A 1 80 ? 6.066 1.986 -4.516 1.00 96.75 80 PHE A CA 1
ATOM 618 C C . PHE A 1 80 ? 4.600 1.734 -4.155 1.00 96.75 80 PHE A C 1
ATOM 620 O O . PHE A 1 80 ? 3.884 2.670 -3.811 1.00 96.75 80 PHE A O 1
ATOM 627 N N . CYS A 1 81 ? 4.136 0.483 -4.253 1.00 98.19 81 CYS A N 1
ATOM 628 C CA . CYS A 1 81 ? 2.714 0.151 -4.190 1.00 98.19 81 CYS A CA 1
ATOM 629 C C . CYS A 1 81 ? 2.053 0.615 -2.889 1.00 98.19 81 CYS A C 1
ATOM 631 O O . CYS A 1 81 ? 0.931 1.107 -2.943 1.00 98.19 81 CYS A O 1
ATOM 633 N N . VAL A 1 82 ? 2.745 0.518 -1.748 1.00 98.81 82 VAL A N 1
ATOM 634 C CA . VAL A 1 82 ? 2.227 1.031 -0.470 1.00 98.81 82 VAL A CA 1
ATOM 635 C C . VAL A 1 82 ? 2.079 2.548 -0.547 1.00 98.81 82 VAL A C 1
ATOM 637 O O . VAL A 1 82 ? 0.965 3.042 -0.405 1.00 98.81 82 VAL A O 1
ATOM 640 N N . LYS A 1 83 ? 3.161 3.274 -0.866 1.00 98.75 83 LYS A N 1
ATOM 641 C CA . LYS A 1 83 ? 3.140 4.735 -0.988 1.00 98.75 83 LYS A CA 1
ATOM 642 C C . LYS A 1 83 ? 2.033 5.240 -1.903 1.00 98.75 83 LYS A C 1
ATOM 644 O O . LYS A 1 83 ? 1.199 6.024 -1.469 1.00 98.75 83 LYS A O 1
ATOM 649 N N . PHE A 1 84 ? 2.002 4.790 -3.155 1.00 98.69 84 PHE A N 1
ATOM 650 C CA . PHE A 1 84 ? 1.028 5.296 -4.125 1.00 98.69 84 PHE A CA 1
ATOM 651 C C . PHE A 1 84 ? -0.415 4.941 -3.743 1.00 98.69 84 PHE A C 1
ATOM 653 O O . PHE A 1 84 ? -1.303 5.761 -3.938 1.00 98.69 84 PHE A O 1
ATOM 660 N N . THR A 1 85 ? -0.647 3.775 -3.129 1.00 98.88 85 THR A N 1
ATOM 661 C CA . THR A 1 85 ? -1.979 3.419 -2.610 1.00 98.88 85 THR A CA 1
ATOM 662 C C . THR A 1 85 ? -2.408 4.346 -1.474 1.00 98.88 85 THR A C 1
ATOM 664 O O . THR A 1 85 ? -3.545 4.803 -1.467 1.00 98.88 85 THR A O 1
ATOM 667 N N . VAL A 1 86 ? -1.509 4.645 -0.532 1.00 98.94 86 VAL A N 1
ATOM 668 C CA . VAL A 1 86 ? -1.796 5.543 0.598 1.00 98.94 86 VAL A CA 1
ATOM 669 C C . VAL A 1 86 ? -2.076 6.962 0.114 1.00 98.94 86 VAL A C 1
ATOM 671 O O . VAL A 1 86 ? -3.066 7.557 0.523 1.00 98.94 86 VAL A O 1
ATOM 674 N N . LEU A 1 87 ? -1.248 7.490 -0.789 1.00 98.88 87 LEU A N 1
ATOM 675 C CA . LEU A 1 87 ? -1.430 8.838 -1.329 1.00 98.88 87 LEU A CA 1
ATOM 676 C C . LEU A 1 87 ? -2.753 8.987 -2.090 1.00 98.88 87 LEU A C 1
ATOM 678 O O . LEU A 1 87 ? -3.425 10.007 -1.956 1.00 98.88 87 LEU A O 1
ATOM 682 N N . ASP A 1 88 ? -3.150 7.980 -2.867 1.00 98.81 88 ASP A N 1
ATOM 683 C CA . ASP A 1 88 ? -4.432 8.018 -3.571 1.00 98.81 88 ASP A CA 1
ATOM 684 C C . ASP A 1 88 ? -5.620 7.842 -2.628 1.00 98.81 88 ASP A C 1
ATOM 686 O O . ASP A 1 88 ? -6.618 8.540 -2.786 1.00 98.81 88 ASP A O 1
ATOM 690 N N . ALA A 1 89 ? -5.504 6.982 -1.613 1.00 98.88 89 ALA A N 1
ATOM 691 C CA . ALA A 1 89 ? -6.523 6.850 -0.577 1.00 98.88 89 ALA A CA 1
ATOM 692 C C . ALA A 1 89 ? -6.771 8.181 0.153 1.00 98.88 89 ALA A C 1
ATOM 694 O O . ALA A 1 89 ? -7.917 8.595 0.313 1.00 98.88 89 ALA A O 1
ATOM 695 N N . LEU A 1 90 ? -5.706 8.890 0.537 1.00 98.88 90 LEU A N 1
ATOM 696 C CA . LEU A 1 90 ? -5.819 10.205 1.172 1.00 98.88 90 LEU A CA 1
ATOM 697 C C . LEU A 1 90 ? -6.522 11.217 0.255 1.00 98.88 90 LEU A C 1
ATOM 699 O O . LEU A 1 90 ? -7.426 11.924 0.694 1.00 98.88 90 LEU A O 1
ATOM 703 N N . LYS A 1 91 ? -6.178 11.247 -1.041 1.00 98.56 91 LYS A N 1
ATOM 704 C CA . LYS A 1 91 ? -6.838 12.121 -2.033 1.00 98.56 91 LYS A CA 1
ATOM 705 C C . LYS A 1 91 ? -8.313 11.786 -2.249 1.00 98.56 91 LYS A C 1
ATOM 707 O O . LYS A 1 91 ? -9.101 12.687 -2.525 1.00 98.56 91 LYS A O 1
ATOM 712 N N . LEU A 1 92 ? -8.680 10.510 -2.137 1.00 98.50 92 LEU A N 1
ATOM 713 C CA . LEU A 1 92 ? -10.067 10.041 -2.183 1.00 98.50 92 LEU A CA 1
ATOM 714 C C . LEU A 1 92 ? -10.837 10.329 -0.880 1.00 98.50 92 LEU A C 1
ATOM 716 O O . LEU A 1 92 ? -12.053 10.162 -0.842 1.00 98.50 92 LEU A O 1
ATOM 720 N N . GLY A 1 93 ? -10.159 10.815 0.164 1.00 98.62 93 GLY A N 1
ATOM 721 C CA . GLY A 1 93 ? -10.773 11.222 1.426 1.00 98.62 93 GLY A CA 1
ATOM 722 C C . GLY A 1 93 ? -10.878 10.113 2.473 1.00 98.62 93 GLY A C 1
ATOM 723 O O . GLY A 1 93 ? -11.637 10.269 3.429 1.00 98.62 93 GLY A O 1
ATOM 724 N N . TYR A 1 94 ? -10.139 9.011 2.316 1.00 98.88 94 TYR A N 1
ATOM 725 C CA . TYR A 1 94 ? -10.019 7.994 3.360 1.00 98.88 94 TYR A CA 1
ATOM 726 C C . TYR A 1 94 ? -9.102 8.477 4.489 1.00 98.88 94 TYR A C 1
ATOM 728 O O . TYR A 1 94 ? -8.076 9.116 4.253 1.00 98.88 94 TYR A O 1
ATOM 736 N N . GLU A 1 95 ? -9.419 8.091 5.721 1.00 98.75 95 GLU A N 1
ATOM 737 C CA . GLU A 1 95 ? -8.466 8.157 6.830 1.00 98.75 95 GLU A CA 1
ATOM 738 C C . GLU A 1 95 ? -7.483 6.996 6.690 1.00 98.75 95 GLU A C 1
ATOM 740 O O . GLU A 1 95 ? -7.906 5.849 6.555 1.00 98.75 95 GLU A O 1
ATOM 745 N N . VAL A 1 96 ? -6.176 7.254 6.710 1.00 98.88 96 VAL A N 1
ATOM 746 C CA . VAL A 1 96 ? -5.189 6.200 6.441 1.00 98.88 96 VAL A CA 1
ATOM 747 C C . VAL A 1 96 ? -4.193 6.064 7.580 1.00 98.88 96 VAL A 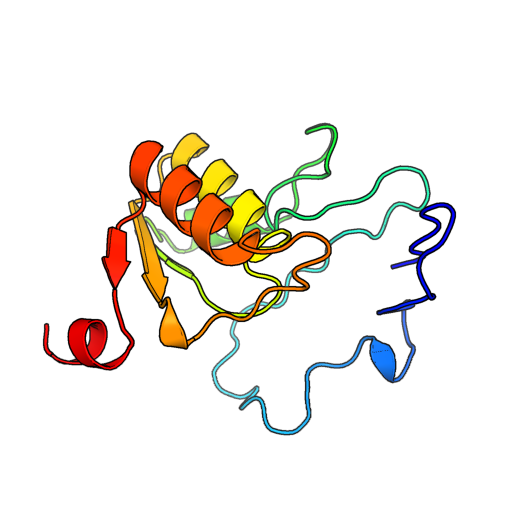C 1
ATOM 749 O O . VAL A 1 96 ? -3.499 7.018 7.930 1.00 98.88 96 VAL A O 1
ATOM 752 N N . THR A 1 97 ? -4.070 4.844 8.097 1.00 98.81 97 THR A N 1
ATOM 753 C CA . THR A 1 97 ? -3.010 4.426 9.018 1.00 98.81 97 THR A CA 1
ATOM 754 C C . THR A 1 97 ? -2.075 3.455 8.308 1.00 98.81 97 THR A C 1
ATOM 756 O O . THR A 1 97 ? -2.519 2.484 7.699 1.00 98.81 97 THR A O 1
ATOM 759 N N . VAL A 1 98 ? -0.766 3.677 8.400 1.00 98.88 98 VAL A N 1
ATOM 760 C CA . VAL A 1 98 ? 0.259 2.807 7.811 1.00 98.88 98 VAL A CA 1
ATOM 761 C C . VAL A 1 98 ? 1.008 2.071 8.915 1.00 98.88 98 VAL A C 1
ATOM 763 O O . VAL A 1 98 ? 1.612 2.701 9.786 1.00 98.88 98 VAL A O 1
ATOM 766 N N . ILE A 1 99 ? 1.016 0.736 8.847 1.00 98.75 99 ILE A N 1
ATOM 767 C CA . ILE A 1 99 ? 1.780 -0.113 9.771 1.00 98.75 99 ILE A CA 1
ATOM 768 C C . ILE A 1 99 ? 3.215 -0.235 9.259 1.00 98.75 99 ILE A C 1
ATOM 770 O O . ILE A 1 99 ? 3.527 -1.023 8.363 1.00 98.75 99 ILE A O 1
ATOM 774 N N . THR A 1 100 ? 4.091 0.597 9.807 1.00 98.50 100 THR A N 1
ATOM 775 C CA . THR A 1 100 ? 5.458 0.825 9.319 1.00 98.50 100 THR A CA 1
ATOM 776 C C . THR A 1 100 ? 6.353 -0.413 9.377 1.00 98.50 100 THR A C 1
ATOM 778 O O . THR A 1 100 ? 7.034 -0.719 8.399 1.00 98.50 100 THR A O 1
ATOM 781 N N . ASP A 1 101 ? 6.305 -1.174 10.468 1.00 98.12 101 ASP A N 1
ATOM 782 C CA . ASP A 1 101 ? 7.019 -2.444 10.668 1.00 98.12 101 ASP A CA 1
ATOM 783 C C . ASP A 1 101 ? 6.359 -3.636 9.947 1.00 98.12 101 ASP A C 1
ATOM 785 O O . ASP A 1 101 ? 6.954 -4.708 9.832 1.00 98.12 101 ASP A O 1
ATOM 789 N N . GLY A 1 102 ? 5.165 -3.432 9.382 1.00 98.12 102 GLY A N 1
ATOM 790 C CA . GLY A 1 102 ? 4.499 -4.341 8.446 1.00 98.12 102 GLY A CA 1
ATOM 791 C C . GLY A 1 102 ? 4.856 -4.094 6.975 1.00 98.12 102 GLY A C 1
ATOM 792 O O . GLY A 1 102 ? 4.327 -4.773 6.091 1.00 98.12 102 GLY A O 1
ATOM 793 N N . CYS A 1 103 ? 5.728 -3.124 6.687 1.00 98.50 103 CYS A N 1
ATOM 794 C CA . CYS A 1 103 ? 6.107 -2.743 5.330 1.00 98.50 103 CYS A CA 1
ATOM 795 C C . CYS A 1 103 ? 7.586 -3.016 5.038 1.00 98.50 103 CYS A C 1
ATOM 797 O O . CYS A 1 103 ? 8.450 -2.923 5.909 1.00 98.50 103 CYS A O 1
ATOM 799 N N . ARG A 1 104 ? 7.910 -3.289 3.770 1.00 98.19 104 ARG A N 1
ATOM 800 C CA . ARG A 1 104 ? 9.306 -3.353 3.304 1.00 98.19 104 ARG A CA 1
ATOM 801 C C . ARG A 1 104 ? 9.430 -2.801 1.886 1.00 98.19 104 ARG A C 1
ATOM 803 O O . ARG A 1 104 ? 8.661 -3.169 1.002 1.00 98.19 104 ARG A O 1
ATOM 810 N N . GLY A 1 105 ? 10.392 -1.909 1.666 1.00 96.88 105 GLY A N 1
ATOM 811 C CA . GLY A 1 105 ? 10.635 -1.297 0.358 1.00 96.88 105 GLY A CA 1
ATOM 812 C C . GLY A 1 105 ? 11.563 -2.103 -0.542 1.00 96.88 105 GLY A C 1
ATOM 813 O O . GLY A 1 105 ? 12.270 -3.004 -0.086 1.00 96.88 105 GLY A O 1
ATOM 814 N N . VAL A 1 106 ? 11.581 -1.735 -1.823 1.00 95.62 106 VAL A N 1
ATOM 815 C CA . VAL A 1 106 ? 12.595 -2.184 -2.787 1.00 95.62 106 VAL A CA 1
ATOM 816 C C . VAL A 1 106 ? 13.923 -1.485 -2.501 1.00 95.62 106 VAL A C 1
ATOM 818 O O . VAL A 1 106 ? 14.969 -2.123 -2.559 1.00 95.62 106 VAL A O 1
ATOM 821 N N . ASN A 1 107 ? 13.878 -0.192 -2.151 1.00 93.12 107 ASN A N 1
ATOM 822 C CA . ASN A 1 107 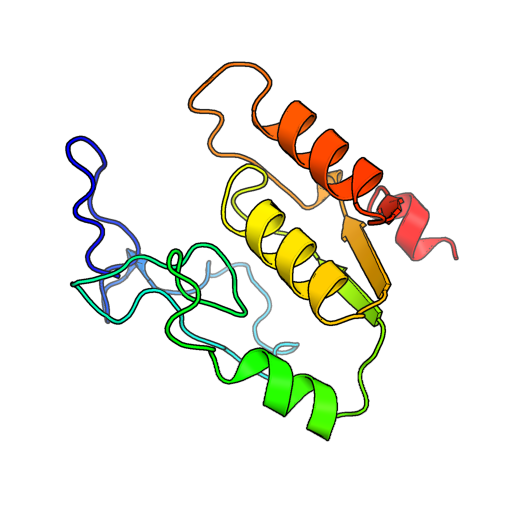? 15.042 0.643 -1.854 1.00 93.12 107 ASN A CA 1
ATOM 823 C C . ASN A 1 107 ? 16.059 0.694 -3.003 1.00 93.12 107 ASN A C 1
ATOM 825 O O . ASN A 1 107 ? 17.257 0.509 -2.798 1.00 93.12 107 ASN A O 1
ATOM 829 N N . LEU A 1 108 ? 15.584 1.001 -4.219 1.00 90.44 108 LEU A N 1
ATOM 830 C CA . LEU A 1 108 ? 16.466 1.220 -5.378 1.00 90.44 108 LEU A CA 1
ATOM 831 C C . LEU A 1 108 ? 17.481 2.347 -5.139 1.00 90.44 108 LEU A C 1
ATOM 833 O O . LEU A 1 108 ? 18.569 2.336 -5.710 1.00 90.44 108 LEU A O 1
ATOM 837 N N . ARG A 1 109 ? 17.123 3.318 -4.293 1.00 92.88 109 ARG A N 1
ATOM 838 C CA . ARG A 1 109 ? 18.051 4.296 -3.724 1.00 92.88 109 ARG A CA 1
ATOM 839 C C . ARG A 1 109 ? 18.090 4.129 -2.204 1.00 92.88 109 ARG A C 1
ATOM 841 O O . ARG A 1 109 ? 17.051 3.795 -1.614 1.00 92.88 109 ARG A O 1
ATOM 848 N N . PRO A 1 110 ? 19.233 4.413 -1.560 1.00 94.19 110 PRO A N 1
ATOM 849 C CA . PRO A 1 110 ? 19.299 4.540 -0.111 1.00 94.19 110 PRO A CA 1
ATOM 850 C C . PRO A 1 110 ? 18.161 5.424 0.423 1.00 94.19 110 PRO A C 1
ATOM 852 O O . PRO A 1 110 ? 17.768 6.387 -0.227 1.00 94.19 110 PRO A O 1
ATOM 855 N N . GLN A 1 111 ? 17.593 5.048 1.571 1.00 95.00 111 GLN A N 1
ATOM 856 C CA . GLN A 1 111 ? 16.524 5.784 2.264 1.00 95.00 111 GLN A CA 1
ATOM 857 C C . GLN A 1 111 ? 15.170 5.912 1.530 1.00 95.00 111 GLN A C 1
ATOM 859 O O . GLN A 1 111 ? 14.255 6.485 2.114 1.00 95.00 111 GLN A O 1
ATOM 864 N N . SER A 1 112 ? 14.961 5.305 0.351 1.00 96.38 112 SER A N 1
ATOM 865 C CA . SER A 1 112 ? 13.683 5.430 -0.393 1.00 96.38 112 SER A CA 1
ATOM 866 C C . SER A 1 112 ? 12.441 5.078 0.444 1.00 96.38 112 SER A C 1
ATOM 868 O O . SER A 1 112 ? 11.422 5.752 0.348 1.00 96.38 112 SER A O 1
ATOM 870 N N . SER A 1 113 ? 12.514 4.050 1.301 1.00 97.88 113 SER A N 1
ATOM 871 C CA . SER A 1 113 ? 11.403 3.701 2.206 1.00 97.88 113 SER A CA 1
ATOM 872 C C . SER A 1 113 ? 11.138 4.767 3.272 1.00 97.88 113 SER A C 1
ATOM 874 O O . SER A 1 113 ? 9.986 5.015 3.611 1.00 97.88 113 SER A O 1
ATOM 876 N N . LEU A 1 114 ? 12.192 5.388 3.809 1.00 97.94 114 LEU A N 1
ATOM 877 C CA . LEU A 1 114 ? 12.065 6.447 4.810 1.00 97.94 114 LEU A CA 1
ATOM 878 C C . LEU A 1 114 ? 11.430 7.693 4.187 1.00 97.94 114 LEU A C 1
ATOM 880 O O . LEU A 1 114 ? 10.479 8.230 4.746 1.00 97.94 114 LEU A O 1
ATOM 884 N N . GLU A 1 115 ? 11.913 8.095 3.010 1.00 98.44 115 GLU A N 1
ATOM 885 C CA . GLU A 1 115 ? 11.340 9.197 2.227 1.00 98.44 115 GLU A CA 1
ATOM 886 C C . GLU A 1 115 ? 9.861 8.935 1.913 1.00 98.44 115 GLU A C 1
ATOM 888 O O . GLU A 1 115 ? 9.025 9.820 2.067 1.00 98.44 115 GLU A O 1
ATOM 893 N N . ALA A 1 116 ? 9.515 7.697 1.543 1.00 98.62 116 ALA A N 1
ATOM 894 C CA . ALA A 1 116 ? 8.136 7.303 1.277 1.00 98.62 116 ALA A CA 1
ATOM 895 C C . ALA A 1 116 ? 7.227 7.439 2.507 1.00 98.62 116 ALA A C 1
ATOM 897 O O . ALA A 1 116 ? 6.125 7.968 2.387 1.00 98.62 116 ALA A O 1
ATOM 898 N N . PHE A 1 117 ? 7.674 6.995 3.686 1.00 98.75 117 PHE A N 1
ATOM 899 C CA . PHE A 1 117 ? 6.921 7.195 4.927 1.00 98.75 117 PHE A CA 1
ATOM 900 C C . PHE A 1 117 ? 6.732 8.677 5.253 1.00 98.75 117 PHE A C 1
ATOM 902 O O . PHE A 1 117 ? 5.630 9.080 5.613 1.00 98.75 117 PHE A O 1
ATOM 909 N N . GLN A 1 118 ? 7.779 9.486 5.093 1.00 98.62 118 GLN A N 1
ATOM 910 C CA . GLN A 1 118 ? 7.707 10.929 5.321 1.00 98.62 118 GLN A CA 1
ATOM 911 C C . GLN A 1 118 ? 6.703 11.601 4.380 1.00 98.62 118 GLN A C 1
ATOM 913 O O . GLN A 1 118 ? 5.885 12.387 4.841 1.00 98.62 118 GLN A O 1
ATOM 918 N N . GLU A 1 119 ? 6.724 11.258 3.091 1.00 98.69 119 GLU A N 1
ATOM 919 C CA . GLU A 1 119 ? 5.780 11.777 2.096 1.00 98.69 119 GLU A CA 1
ATOM 920 C C . GLU A 1 119 ? 4.333 11.410 2.456 1.00 98.69 119 GLU A C 1
ATOM 922 O O . GLU A 1 119 ? 3.473 12.284 2.505 1.00 98.69 119 GLU A O 1
ATOM 927 N N . MET A 1 120 ? 4.072 10.144 2.808 1.00 98.81 120 MET A N 1
ATOM 928 C CA . MET A 1 120 ? 2.741 9.711 3.253 1.00 98.81 120 MET A CA 1
ATOM 929 C C . MET A 1 120 ? 2.269 10.467 4.503 1.00 98.81 120 MET A C 1
ATOM 931 O O . MET A 1 120 ? 1.109 10.862 4.573 1.00 98.81 120 MET A O 1
ATOM 935 N N . ALA A 1 121 ? 3.155 10.681 5.481 1.00 98.81 121 ALA A N 1
ATOM 936 C CA . ALA A 1 121 ? 2.823 11.403 6.707 1.00 98.81 121 ALA A CA 1
ATOM 937 C C . ALA A 1 121 ? 2.534 12.890 6.456 1.00 98.81 121 ALA A C 1
ATOM 939 O O . ALA A 1 121 ? 1.602 13.439 7.039 1.00 98.81 121 ALA A O 1
ATOM 940 N N . VAL A 1 122 ? 3.304 13.538 5.574 1.00 98.75 122 VAL A N 1
ATOM 941 C CA . VAL A 1 122 ? 3.086 14.939 5.173 1.00 98.75 122 VAL A CA 1
ATOM 942 C C . VAL A 1 122 ? 1.716 15.123 4.519 1.00 98.75 122 VAL A C 1
ATOM 944 O O . VAL A 1 122 ? 1.047 16.117 4.786 1.00 98.75 122 VAL A O 1
ATOM 947 N N . GLU A 1 123 ? 1.280 14.152 3.719 1.00 98.69 123 GLU A N 1
ATOM 948 C CA . GLU A 1 123 ? -0.028 14.162 3.049 1.00 98.69 123 GLU A CA 1
ATOM 949 C C . GLU A 1 123 ? -1.189 13.748 3.978 1.00 98.69 123 GLU A C 1
ATOM 951 O O . GLU A 1 123 ? -2.352 13.820 3.585 1.00 98.69 123 GLU A O 1
ATOM 956 N N . GLY A 1 124 ? -0.897 13.355 5.225 1.00 98.69 124 GLY A N 1
ATOM 957 C CA . GLY A 1 124 ? -1.900 13.132 6.270 1.00 98.69 124 GLY A CA 1
ATOM 958 C C . GLY A 1 124 ? -2.088 11.685 6.724 1.00 98.69 124 GLY A C 1
ATOM 959 O O . GLY A 1 124 ? -2.982 11.426 7.529 1.00 98.69 124 GLY A O 1
ATOM 960 N N . ALA A 1 125 ? -1.269 10.732 6.268 1.00 98.81 125 ALA A N 1
ATOM 961 C CA . ALA A 1 125 ? -1.311 9.376 6.812 1.00 98.81 125 ALA A CA 1
ATOM 962 C C . ALA A 1 125 ? -0.770 9.333 8.249 1.00 98.81 125 ALA A C 1
ATOM 964 O O . ALA A 1 125 ? 0.272 9.909 8.566 1.00 98.81 125 ALA A O 1
ATOM 965 N N . THR A 1 126 ? -1.419 8.552 9.106 1.00 98.69 126 THR A N 1
ATOM 966 C CA . THR A 1 126 ? -0.897 8.238 10.437 1.00 98.69 126 THR A CA 1
ATOM 967 C C . THR A 1 126 ? 0.088 7.075 10.344 1.00 98.69 126 THR A C 1
ATOM 969 O O . THR A 1 126 ? -0.251 6.011 9.835 1.00 98.69 126 THR A O 1
ATOM 972 N N . LEU A 1 127 ? 1.314 7.246 10.838 1.00 98.62 127 LEU A N 1
ATOM 973 C CA . LEU A 1 127 ? 2.315 6.175 10.874 1.00 98.62 127 LEU A CA 1
ATOM 974 C C . LEU A 1 127 ? 2.354 5.525 12.256 1.00 98.62 127 LEU A C 1
ATOM 976 O O . LEU A 1 127 ? 2.493 6.224 13.258 1.00 98.62 127 LEU A O 1
ATOM 980 N N . MET A 1 128 ? 2.274 4.197 12.310 1.00 97.81 128 MET A N 1
ATOM 981 C CA . MET A 1 128 ? 2.305 3.427 13.559 1.00 97.81 128 MET A CA 1
ATOM 982 C C . MET A 1 128 ? 3.130 2.153 13.400 1.00 97.81 128 MET A C 1
ATOM 984 O O . MET A 1 128 ? 3.332 1.663 12.286 1.00 97.81 128 MET A O 1
ATOM 988 N N . THR A 1 129 ? 3.610 1.602 14.511 1.00 98.31 129 THR A N 1
ATOM 989 C CA . THR A 1 129 ? 4.041 0.200 14.547 1.00 98.31 129 THR A CA 1
ATOM 990 C C . THR A 1 129 ? 2.830 -0.707 14.748 1.00 98.31 129 THR A C 1
ATOM 992 O O . THR A 1 129 ? 1.766 -0.259 15.185 1.00 98.31 129 THR A O 1
ATOM 995 N N . PHE A 1 130 ? 2.971 -1.997 14.457 1.00 97.62 130 PHE A N 1
ATOM 996 C CA . PHE A 1 130 ? 1.909 -2.964 14.700 1.00 97.62 130 PHE A CA 1
ATOM 997 C C . PHE A 1 130 ? 1.555 -3.034 16.189 1.00 97.62 130 PHE A C 1
ATOM 999 O O . PHE A 1 130 ? 0.379 -3.089 16.540 1.00 97.62 130 PHE A O 1
ATOM 1006 N N . ALA A 1 131 ? 2.565 -2.965 17.061 1.00 97.31 131 ALA A N 1
ATOM 1007 C CA . ALA A 1 131 ? 2.364 -2.945 18.505 1.00 97.31 131 ALA A CA 1
ATOM 1008 C C . ALA A 1 131 ? 1.493 -1.753 18.938 1.00 97.31 131 ALA A C 1
ATOM 1010 O O . ALA A 1 131 ? 0.495 -1.957 19.629 1.00 97.31 131 ALA A O 1
ATOM 1011 N N . ASP A 1 132 ? 1.813 -0.540 18.473 1.00 96.62 132 ASP A N 1
ATOM 1012 C CA . ASP A 1 132 ? 1.050 0.672 18.808 1.00 96.62 132 ASP A CA 1
ATOM 1013 C C . ASP A 1 132 ? -0.392 0.611 18.291 1.00 96.62 132 ASP A C 1
ATOM 1015 O O . ASP A 1 132 ? -1.308 1.069 18.968 1.00 96.62 132 ASP A O 1
ATOM 1019 N N . PHE A 1 133 ? -0.609 0.014 17.115 1.00 95.81 133 PHE A N 1
ATOM 1020 C CA . PHE A 1 133 ? -1.945 -0.169 16.547 1.00 95.81 133 PHE A CA 1
ATOM 1021 C C . PHE A 1 133 ? -2.813 -1.116 17.390 1.00 95.81 133 PHE A C 1
ATOM 1023 O O . PHE A 1 133 ? -3.992 -0.855 17.598 1.00 95.81 133 PHE A O 1
ATOM 1030 N N . THR A 1 134 ? -2.239 -2.207 17.904 1.00 93.44 134 THR A N 1
ATOM 1031 C CA . THR A 1 134 ? -2.990 -3.202 18.693 1.00 93.44 134 THR A CA 1
ATOM 1032 C C . THR A 1 134 ? -3.265 -2.800 20.142 1.00 93.44 134 THR A C 1
ATOM 1034 O O . THR A 1 134 ? -4.057 -3.461 20.809 1.00 93.44 134 THR A O 1
ATOM 1037 N N . CYS A 1 135 ? -2.609 -1.750 20.638 1.00 85.62 135 CYS A N 1
ATOM 1038 C CA . CYS A 1 135 ? -2.756 -1.252 22.008 1.00 85.62 135 CYS A CA 1
ATOM 1039 C C . CYS A 1 135 ? -3.799 -0.126 22.149 1.00 85.62 135 CYS A C 1
ATOM 1041 O O . CYS A 1 135 ? -3.879 0.476 23.222 1.00 85.62 135 CYS A O 1
ATOM 1043 N N . GLN A 1 136 ? -4.543 0.183 21.080 1.00 73.31 136 GLN A N 1
ATOM 1044 C CA . GLN A 1 136 ? -5.611 1.191 21.069 1.00 73.31 136 GLN A CA 1
ATOM 1045 C C . GLN A 1 136 ? -6.910 0.692 21.702 1.00 73.31 136 GLN A C 1
ATOM 1047 O O . GLN A 1 136 ? -7.198 -0.524 21.611 1.00 73.31 136 GLN A O 1
#